Protein AF-A0A195AZF9-F1 (afdb_monomer_lite)

pLDDT: mean 80.55, std 19.47, range [47.12, 98.31]

Structure (mmCIF, N/CA/C/O backbone):
data_AF-A0A195AZF9-F1
#
_entry.id   AF-A0A195AZF9-F1
#
loop_
_atom_site.group_PDB
_atom_site.id
_atom_site.type_symbol
_atom_site.label_atom_id
_atom_site.label_alt_id
_atom_site.label_comp_id
_atom_site.label_asym_id
_atom_site.label_entity_id
_atom_site.label_seq_id
_atom_site.pdbx_PDB_ins_code
_atom_site.Cartn_x
_atom_site.Cartn_y
_atom_site.Cartn_z
_atom_site.occupancy
_atom_site.B_iso_or_equiv
_atom_site.auth_seq_id
_atom_site.auth_comp_id
_atom_site.auth_asym_id
_atom_site.auth_atom_id
_atom_site.pdbx_PDB_model_num
ATOM 1 N N . MET A 1 1 ? 20.933 -3.769 -8.422 1.00 80.25 1 MET A N 1
ATOM 2 C CA . MET A 1 1 ? 20.221 -2.470 -8.459 1.00 80.25 1 MET A CA 1
ATOM 3 C C . MET A 1 1 ? 18.702 -2.567 -8.256 1.00 80.25 1 MET A C 1
ATOM 5 O O . MET A 1 1 ? 18.245 -1.947 -7.316 1.00 80.25 1 MET A O 1
ATOM 9 N N . ARG A 1 2 ? 17.897 -3.389 -8.949 1.00 91.12 2 ARG A N 1
ATOM 10 C CA . ARG A 1 2 ? 16.463 -3.568 -8.569 1.00 91.12 2 ARG A CA 1
ATOM 11 C C . ARG A 1 2 ? 16.248 -4.315 -7.238 1.00 91.12 2 ARG A C 1
ATOM 13 O O . ARG A 1 2 ? 15.311 -4.036 -6.499 1.00 91.12 2 ARG A O 1
ATOM 20 N N . PHE A 1 3 ? 17.158 -5.233 -6.908 1.00 94.62 3 PHE A N 1
ATOM 21 C CA . PHE A 1 3 ? 17.114 -6.033 -5.677 1.00 94.62 3 PHE A CA 1
ATOM 22 C C . PHE A 1 3 ? 17.089 -5.183 -4.394 1.00 94.62 3 PHE A C 1
ATOM 24 O O . PHE A 1 3 ? 16.257 -5.420 -3.525 1.00 94.62 3 PHE A O 1
ATOM 31 N N . HIS A 1 4 ? 17.930 -4.147 -4.302 1.00 96.75 4 HIS A N 1
ATOM 32 C CA . HIS A 1 4 ? 17.940 -3.250 -3.140 1.00 96.75 4 HIS A CA 1
ATOM 33 C C . HIS A 1 4 ? 16.636 -2.460 -3.005 1.00 96.75 4 HIS A C 1
ATOM 35 O O . HIS A 1 4 ? 16.139 -2.287 -1.898 1.00 96.75 4 HIS A O 1
ATOM 41 N N . MET A 1 5 ? 16.038 -2.032 -4.122 1.00 96.88 5 MET A N 1
ATOM 42 C CA . MET A 1 5 ? 14.744 -1.345 -4.098 1.00 96.88 5 MET A CA 1
ATOM 43 C C . MET A 1 5 ? 13.647 -2.263 -3.550 1.00 96.88 5 MET A C 1
ATOM 45 O O . MET A 1 5 ? 12.888 -1.849 -2.677 1.00 96.88 5 MET A O 1
ATOM 49 N N . LEU A 1 6 ? 13.611 -3.523 -4.000 1.00 98.00 6 LEU A N 1
ATOM 50 C CA . LEU A 1 6 ? 12.667 -4.520 -3.490 1.00 98.00 6 LEU A CA 1
ATOM 51 C C . LEU A 1 6 ? 12.855 -4.764 -1.993 1.00 98.00 6 LEU A C 1
ATOM 53 O O . LEU A 1 6 ? 11.869 -4.782 -1.267 1.00 98.00 6 LEU A O 1
ATOM 57 N N . GLN A 1 7 ? 14.097 -4.901 -1.519 1.00 98.00 7 GLN A N 1
ATOM 58 C CA . GLN A 1 7 ? 14.375 -5.080 -0.090 1.00 98.00 7 GLN A CA 1
ATOM 59 C C . GLN A 1 7 ? 13.940 -3.871 0.746 1.00 98.00 7 GLN A C 1
ATOM 61 O O . GLN A 1 7 ? 13.315 -4.049 1.790 1.00 98.00 7 GLN A O 1
ATOM 66 N N . ASN A 1 8 ? 14.213 -2.651 0.276 1.00 98.00 8 ASN A N 1
ATOM 67 C CA . ASN A 1 8 ? 13.815 -1.425 0.969 1.00 98.00 8 ASN A CA 1
ATOM 68 C C . ASN A 1 8 ? 12.289 -1.314 1.080 1.00 98.00 8 ASN A C 1
ATOM 70 O O . ASN A 1 8 ? 11.758 -1.032 2.154 1.00 98.00 8 ASN A O 1
ATOM 74 N N . VAL A 1 9 ? 11.573 -1.579 -0.017 1.00 98.06 9 VAL A N 1
ATOM 75 C CA . VAL A 1 9 ? 10.106 -1.574 -0.010 1.00 98.06 9 VAL A CA 1
ATOM 76 C C . VAL A 1 9 ? 9.568 -2.704 0.863 1.00 98.06 9 VAL A C 1
ATOM 78 O O . VAL A 1 9 ? 8.658 -2.474 1.654 1.00 98.06 9 VAL A O 1
ATOM 81 N N . GLN A 1 10 ? 10.139 -3.906 0.780 1.00 98.31 10 GLN A N 1
ATOM 82 C CA . GLN A 1 10 ? 9.707 -5.047 1.583 1.00 98.31 10 GLN A CA 1
ATOM 83 C C . GLN A 1 10 ? 9.822 -4.748 3.082 1.00 98.31 10 GLN A C 1
ATOM 85 O O . GLN A 1 10 ? 8.858 -4.954 3.817 1.00 98.31 10 GLN A O 1
ATOM 90 N N . MET A 1 11 ? 10.937 -4.152 3.512 1.00 98.25 11 MET A N 1
ATOM 91 C CA . MET A 1 11 ? 11.128 -3.709 4.894 1.00 98.25 11 MET A CA 1
ATOM 92 C C . MET A 1 11 ? 10.047 -2.711 5.337 1.00 98.25 11 MET A C 1
ATOM 94 O O . MET A 1 11 ? 9.500 -2.838 6.434 1.00 98.25 11 MET A O 1
ATOM 98 N N . ALA A 1 12 ? 9.689 -1.749 4.482 1.00 97.81 12 ALA A N 1
ATOM 99 C CA . ALA A 1 12 ? 8.618 -0.800 4.777 1.00 97.81 12 ALA A CA 1
ATOM 100 C C . ALA A 1 12 ? 7.246 -1.490 4.899 1.00 97.81 12 ALA A C 1
ATOM 102 O O . ALA A 1 12 ? 6.497 -1.221 5.840 1.00 97.81 12 ALA A O 1
ATOM 103 N N . LEU A 1 13 ? 6.916 -2.413 3.987 1.00 98.06 13 LEU A N 1
ATOM 104 C CA . LEU A 1 13 ? 5.660 -3.170 4.040 1.00 98.06 13 LEU A CA 1
ATOM 105 C C . LEU A 1 13 ? 5.589 -4.059 5.293 1.00 98.06 13 LEU A C 1
ATOM 107 O O . LEU A 1 13 ? 4.534 -4.147 5.923 1.00 98.06 13 LEU A O 1
ATOM 111 N N . ASP A 1 14 ? 6.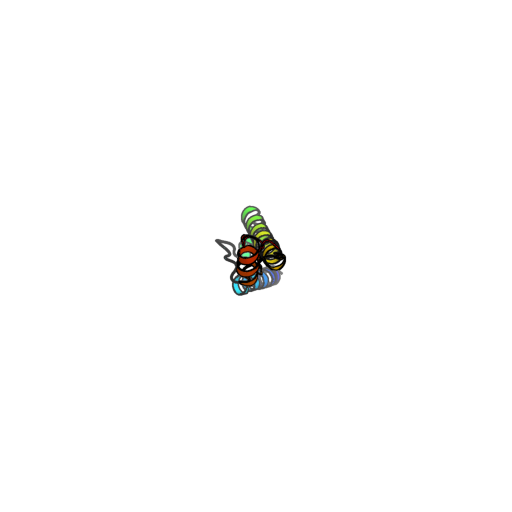701 -4.674 5.695 1.00 98.06 14 ASP A N 1
ATOM 112 C CA . ASP A 1 14 ? 6.769 -5.501 6.904 1.00 98.06 14 ASP A CA 1
ATOM 113 C C . ASP A 1 14 ? 6.606 -4.679 8.181 1.00 98.06 14 ASP A C 1
ATOM 115 O O . ASP A 1 14 ? 5.890 -5.099 9.092 1.00 98.06 14 ASP A O 1
ATOM 119 N N . PHE A 1 15 ? 7.159 -3.466 8.226 1.00 97.44 15 PHE A N 1
ATOM 120 C CA . PHE A 1 15 ? 6.909 -2.536 9.325 1.00 97.44 15 PHE A CA 1
ATOM 121 C C . PHE A 1 15 ? 5.416 -2.191 9.469 1.00 97.44 15 PHE A C 1
ATOM 123 O O . PHE A 1 15 ? 4.871 -2.210 10.577 1.00 97.44 15 PHE A O 1
ATOM 130 N N . LEU A 1 16 ? 4.721 -1.923 8.360 1.00 96.94 16 LEU A N 1
ATOM 131 C CA . LEU A 1 16 ? 3.282 -1.635 8.385 1.00 96.94 16 LEU A CA 1
ATOM 132 C C . LEU A 1 16 ? 2.473 -2.855 8.868 1.00 96.94 16 LEU A C 1
ATOM 134 O O . LEU A 1 16 ? 1.567 -2.713 9.693 1.00 96.94 16 LEU A O 1
ATOM 138 N N . ARG A 1 17 ? 2.839 -4.072 8.441 1.00 96.00 17 ARG A N 1
ATOM 139 C CA . ARG A 1 17 ? 2.223 -5.321 8.933 1.00 96.00 17 ARG A CA 1
ATOM 140 C C . ARG A 1 17 ? 2.487 -5.547 10.422 1.00 96.00 17 ARG A C 1
ATOM 142 O O . ARG A 1 17 ? 1.578 -5.953 11.147 1.00 96.00 17 ARG A O 1
ATOM 149 N N . TYR A 1 18 ? 3.698 -5.249 10.895 1.00 96.88 18 TYR A N 1
ATOM 150 C CA . TYR A 1 18 ? 4.053 -5.300 12.314 1.00 96.88 18 TYR A CA 1
ATOM 151 C C . TYR A 1 18 ? 3.171 -4.359 13.147 1.00 96.88 18 TYR A C 1
ATOM 153 O O . TYR A 1 18 ? 2.643 -4.761 14.184 1.00 96.88 18 TYR A O 1
ATOM 161 N N . LYS A 1 19 ? 2.887 -3.156 12.629 1.00 94.25 19 LYS A N 1
ATOM 162 C CA . LYS A 1 19 ? 1.910 -2.198 13.183 1.00 94.25 19 LYS A CA 1
ATOM 163 C C . LYS A 1 19 ? 0.440 -2.635 13.041 1.00 94.25 19 LYS A C 1
ATOM 165 O O . LYS A 1 19 ? -0.454 -1.868 13.382 1.00 94.25 19 LYS A O 1
ATOM 170 N N . LYS A 1 20 ? 0.173 -3.860 12.570 1.00 94.12 20 LYS A N 1
ATOM 171 C CA . LYS A 1 20 ? -1.167 -4.433 12.330 1.00 94.12 20 LYS A CA 1
ATOM 172 C C . LYS A 1 20 ? -1.990 -3.676 11.281 1.00 94.12 20 LYS A C 1
ATOM 174 O O . LYS A 1 20 ? -3.217 -3.769 11.266 1.00 94.12 20 LYS A O 1
ATOM 179 N N . ILE A 1 21 ? -1.326 -2.973 10.365 1.00 95.31 21 ILE A N 1
ATOM 180 C CA . ILE A 1 21 ? -1.969 -2.301 9.235 1.00 95.31 21 ILE A CA 1
ATOM 181 C C . ILE A 1 21 ? -2.215 -3.334 8.134 1.00 95.31 21 ILE A C 1
ATOM 183 O O . ILE A 1 21 ? -1.302 -4.044 7.708 1.00 95.31 21 ILE A O 1
ATOM 187 N N . LYS A 1 22 ? -3.464 -3.437 7.668 1.00 93.00 22 LYS A N 1
ATOM 188 C CA . LYS A 1 22 ? -3.835 -4.357 6.587 1.00 93.00 22 LYS A CA 1
ATOM 189 C C . LYS A 1 22 ? -3.425 -3.770 5.238 1.00 93.00 22 LYS A C 1
ATOM 191 O O . LYS A 1 22 ? -3.944 -2.736 4.833 1.00 93.00 22 LYS A O 1
ATOM 196 N N . LEU A 1 23 ? -2.538 -4.466 4.533 1.00 94.69 23 LEU A N 1
ATOM 197 C CA . LEU A 1 23 ? -2.131 -4.142 3.165 1.00 94.69 23 LEU A CA 1
ATOM 198 C C . LEU A 1 23 ? -2.808 -5.136 2.218 1.00 94.69 23 LEU A C 1
ATOM 200 O O . LEU A 1 23 ? -2.435 -6.307 2.182 1.00 94.69 23 LEU A O 1
ATOM 204 N N . VAL A 1 24 ? -3.835 -4.694 1.493 1.00 92.50 24 VAL A N 1
ATOM 205 C CA . VAL A 1 24 ? -4.596 -5.557 0.577 1.00 92.50 24 VAL A CA 1
ATOM 206 C C . VAL A 1 24 ? -4.030 -5.413 -0.828 1.00 92.50 24 VAL A C 1
ATOM 208 O O . VAL A 1 24 ? -4.054 -4.321 -1.385 1.00 92.50 24 VAL A O 1
ATOM 211 N N . ASN A 1 25 ? -3.554 -6.523 -1.401 1.00 93.62 25 ASN A N 1
ATOM 212 C CA . ASN A 1 25 ? -3.073 -6.591 -2.784 1.00 93.62 25 ASN A CA 1
ATOM 213 C C . ASN A 1 25 ? -1.942 -5.591 -3.115 1.00 93.62 25 ASN A C 1
ATOM 215 O O . ASN A 1 25 ? -1.901 -5.043 -4.211 1.00 93.62 25 ASN A O 1
ATOM 219 N N . ILE A 1 26 ? -1.051 -5.331 -2.153 1.00 96.56 26 ILE A N 1
ATOM 220 C CA . ILE A 1 26 ? 0.151 -4.511 -2.346 1.00 96.56 26 ILE A CA 1
ATOM 221 C C . ILE A 1 26 ? 1.371 -5.387 -2.082 1.00 96.56 26 ILE A C 1
ATOM 223 O O . ILE A 1 26 ? 1.557 -5.873 -0.958 1.00 96.56 26 ILE A O 1
ATOM 227 N N . ARG A 1 27 ? 2.206 -5.569 -3.104 1.00 97.12 27 ARG A N 1
ATOM 228 C CA . ARG A 1 27 ? 3.500 -6.243 -3.000 1.00 97.12 27 ARG A CA 1
ATOM 229 C C . ARG A 1 27 ? 4.649 -5.276 -3.276 1.00 97.12 27 ARG A C 1
ATOM 231 O O . ARG A 1 27 ? 4.443 -4.175 -3.780 1.00 97.12 27 ARG A O 1
ATOM 238 N N . ALA A 1 28 ? 5.872 -5.679 -2.932 1.00 97.38 28 ALA A N 1
ATOM 239 C CA . ALA A 1 28 ? 7.045 -4.834 -3.131 1.00 97.38 28 ALA A CA 1
ATOM 240 C C . ALA A 1 28 ? 7.323 -4.574 -4.620 1.00 97.38 28 ALA A C 1
ATOM 242 O O . ALA A 1 28 ? 7.720 -3.469 -4.984 1.00 97.38 28 ALA A O 1
ATOM 243 N N . GLU A 1 29 ? 7.063 -5.564 -5.478 1.00 97.56 29 GLU A N 1
ATOM 244 C CA . GLU A 1 29 ? 7.226 -5.448 -6.928 1.00 97.56 29 GLU A CA 1
ATOM 245 C C . GLU A 1 29 ? 6.294 -4.383 -7.511 1.00 97.56 29 GLU A C 1
ATOM 247 O O . GLU A 1 29 ? 6.743 -3.549 -8.287 1.00 97.56 29 GLU A O 1
ATOM 252 N N . ASP A 1 30 ? 5.039 -4.331 -7.054 1.00 97.25 30 ASP A N 1
ATOM 253 C CA . ASP A 1 30 ? 4.049 -3.355 -7.524 1.00 97.25 30 ASP A CA 1
ATOM 254 C C . ASP A 1 30 ? 4.488 -1.904 -7.287 1.00 97.25 30 ASP A C 1
ATOM 256 O O . ASP A 1 30 ? 4.167 -1.012 -8.072 1.00 97.25 30 ASP A O 1
ATOM 260 N N . ILE A 1 31 ? 5.215 -1.660 -6.194 1.00 97.81 31 ILE A N 1
ATOM 261 C CA . ILE A 1 31 ? 5.707 -0.330 -5.822 1.00 97.81 31 ILE A CA 1
ATOM 262 C C . ILE A 1 31 ? 7.008 -0.006 -6.554 1.00 97.81 31 ILE A C 1
ATOM 264 O O . ILE A 1 31 ? 7.165 1.102 -7.059 1.00 97.81 31 ILE A O 1
ATOM 268 N N . VAL A 1 32 ? 7.937 -0.964 -6.634 1.00 97.56 32 VAL A N 1
ATOM 269 C CA . VAL A 1 32 ? 9.216 -0.778 -7.339 1.00 97.56 32 VAL A CA 1
ATOM 270 C C . VAL A 1 32 ? 9.003 -0.579 -8.837 1.00 97.56 32 VAL A C 1
ATOM 272 O O . VAL A 1 32 ? 9.667 0.264 -9.434 1.00 97.56 32 VAL A O 1
ATOM 275 N N . ASP A 1 33 ? 8.061 -1.313 -9.426 1.00 96.38 33 ASP A N 1
ATOM 276 C CA . ASP A 1 33 ? 7.721 -1.212 -10.846 1.00 96.38 33 ASP A CA 1
ATOM 277 C C . ASP A 1 33 ? 6.733 -0.053 -11.120 1.00 96.38 33 ASP A C 1
ATOM 279 O O . ASP A 1 33 ? 6.399 0.228 -12.270 1.00 96.38 33 ASP A O 1
ATOM 283 N N . GLY A 1 34 ? 6.301 0.668 -10.075 1.00 94.50 34 GLY A N 1
ATOM 284 C CA . GLY A 1 34 ? 5.623 1.958 -10.195 1.00 94.50 34 GLY A CA 1
ATOM 285 C C . GLY A 1 34 ? 4.139 1.888 -10.547 1.00 94.50 34 GLY A C 1
ATOM 286 O O . GLY A 1 34 ? 3.636 2.793 -11.208 1.00 94.50 34 GLY A O 1
ATOM 287 N N . ASN A 1 35 ? 3.408 0.857 -10.109 1.00 97.56 35 ASN A N 1
ATOM 288 C CA . ASN A 1 35 ? 1.960 0.774 -10.311 1.00 97.56 35 ASN A CA 1
ATOM 289 C C . ASN A 1 35 ? 1.259 1.976 -9.635 1.00 97.56 35 ASN A C 1
ATOM 291 O O . ASN A 1 35 ? 1.215 2.033 -8.398 1.00 97.56 35 ASN A O 1
ATOM 295 N N . PRO A 1 36 ? 0.666 2.925 -10.393 1.00 96.88 36 PRO A N 1
ATOM 296 C CA . PRO A 1 36 ? 0.175 4.178 -9.816 1.00 96.88 36 PRO A CA 1
ATOM 297 C C . PRO A 1 36 ? -0.982 3.967 -8.837 1.00 96.88 36 PRO A C 1
ATOM 299 O O . PRO A 1 36 ? -1.047 4.608 -7.788 1.00 96.88 36 PRO A O 1
ATOM 302 N N . LYS A 1 37 ? -1.879 3.022 -9.147 1.00 96.94 37 LYS 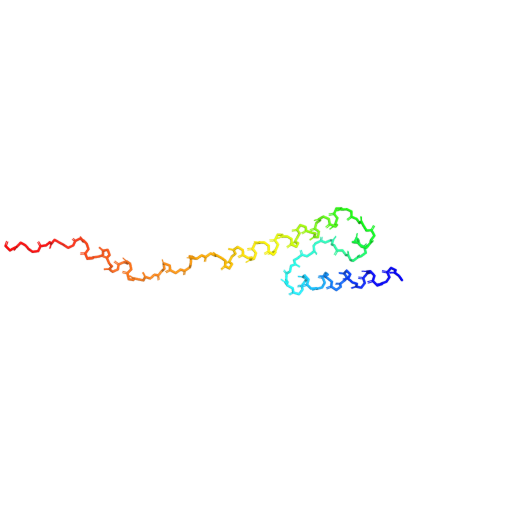A N 1
ATOM 303 C CA . LYS A 1 37 ? -3.050 2.709 -8.320 1.00 96.94 37 LYS A CA 1
ATOM 304 C C . LYS A 1 37 ? -2.635 2.118 -6.975 1.00 96.94 37 LYS A C 1
ATOM 306 O O . LYS A 1 37 ? -3.150 2.531 -5.938 1.00 96.94 37 LYS A O 1
ATOM 311 N N . LEU A 1 38 ? -1.708 1.160 -6.989 1.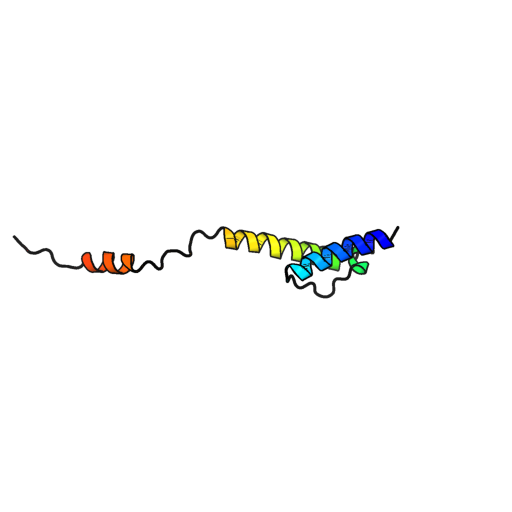00 97.69 38 LEU A N 1
ATOM 312 C CA . LEU A 1 38 ? -1.239 0.499 -5.768 1.00 97.69 38 LEU A CA 1
ATOM 313 C C . LEU A 1 38 ? -0.324 1.409 -4.944 1.00 97.69 38 LEU A C 1
ATOM 315 O O . LEU A 1 38 ? -0.439 1.428 -3.720 1.00 97.69 38 LEU A O 1
ATOM 319 N N . THR A 1 39 ? 0.491 2.239 -5.597 1.00 97.75 39 THR A N 1
ATOM 320 C CA . THR A 1 39 ? 1.291 3.275 -4.927 1.00 97.75 39 THR A CA 1
ATOM 321 C C . THR A 1 39 ? 0.401 4.280 -4.198 1.00 97.75 39 THR A C 1
ATOM 323 O O . THR A 1 39 ? 0.609 4.541 -3.013 1.00 97.75 39 THR A O 1
ATOM 326 N N . LEU A 1 40 ? -0.646 4.794 -4.853 1.00 97.44 40 LEU A N 1
ATOM 327 C CA . LEU A 1 40 ? -1.595 5.704 -4.209 1.00 97.44 40 LEU A CA 1
ATOM 328 C C . LEU A 1 40 ? -2.342 5.020 -3.053 1.00 97.44 40 LEU A C 1
ATOM 330 O O . LEU A 1 40 ? -2.499 5.614 -1.988 1.00 97.44 40 LEU A O 1
ATOM 334 N N . GLY A 1 41 ? -2.749 3.757 -3.229 1.00 96.94 41 GLY A N 1
ATOM 335 C CA . GLY A 1 41 ? -3.379 2.959 -2.173 1.00 96.94 41 GLY A CA 1
ATOM 336 C C . GLY A 1 41 ? -2.478 2.752 -0.949 1.00 96.94 41 GLY A C 1
ATOM 337 O O . GLY A 1 41 ? -2.953 2.832 0.188 1.00 96.94 41 GLY A O 1
ATOM 338 N N . LEU A 1 42 ? -1.174 2.552 -1.162 1.00 97.44 42 LEU A N 1
ATOM 339 C CA . LEU A 1 42 ? -0.186 2.447 -0.088 1.00 97.44 42 LEU A CA 1
ATOM 340 C C . LEU A 1 42 ? -0.066 3.763 0.690 1.00 97.44 42 LEU A C 1
ATOM 342 O O . LEU A 1 42 ? -0.194 3.762 1.914 1.00 97.44 42 LEU A O 1
ATOM 346 N N . ILE A 1 43 ? 0.121 4.885 -0.011 1.00 97.00 43 ILE A N 1
ATOM 347 C CA . ILE A 1 43 ? 0.23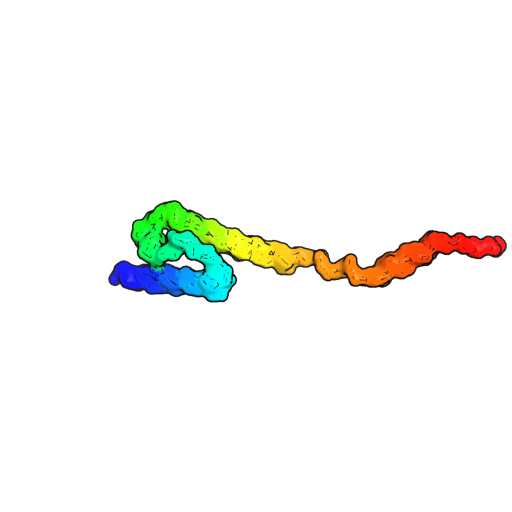5 6.210 0.616 1.00 97.00 43 ILE A CA 1
ATOM 348 C C . ILE A 1 43 ? -1.041 6.569 1.381 1.00 97.00 43 ILE A C 1
ATOM 350 O O . ILE A 1 43 ? -0.966 6.996 2.532 1.00 97.00 43 ILE A O 1
ATOM 354 N N . TRP A 1 44 ? -2.212 6.324 0.790 1.00 95.44 44 TRP A N 1
ATOM 355 C CA . TRP A 1 44 ? -3.499 6.517 1.456 1.00 95.44 44 TRP A CA 1
ATOM 356 C C . TRP A 1 44 ? -3.591 5.731 2.767 1.00 95.44 44 TRP A C 1
ATOM 358 O O . TRP A 1 44 ? -3.968 6.283 3.799 1.00 95.44 44 TRP A O 1
ATOM 368 N N . THR A 1 45 ? -3.196 4.457 2.745 1.00 95.19 45 THR A N 1
ATOM 369 C CA . THR A 1 45 ? -3.228 3.591 3.931 1.00 95.19 45 THR A CA 1
ATOM 370 C C . THR A 1 45 ? -2.327 4.126 5.049 1.00 95.19 45 THR A C 1
ATOM 372 O O . THR A 1 45 ? -2.727 4.122 6.215 1.00 95.19 45 THR A O 1
ATOM 375 N N . ILE A 1 46 ? -1.137 4.630 4.704 1.00 95.25 46 ILE A N 1
ATOM 376 C CA . ILE A 1 46 ? -0.204 5.248 5.658 1.00 95.25 46 ILE A CA 1
ATOM 377 C C . ILE A 1 46 ? -0.829 6.508 6.269 1.00 95.25 46 ILE A C 1
ATOM 379 O O . ILE A 1 46 ? -0.901 6.626 7.492 1.00 95.25 46 ILE A O 1
ATOM 383 N N . ILE A 1 47 ? -1.332 7.422 5.435 1.00 94.31 47 ILE A N 1
ATOM 384 C CA . ILE A 1 47 ? -1.960 8.670 5.891 1.00 94.31 47 ILE A CA 1
ATOM 385 C C . ILE A 1 47 ? -3.122 8.367 6.841 1.00 94.31 47 ILE A C 1
ATOM 387 O O . ILE A 1 47 ? -3.156 8.886 7.957 1.00 94.31 47 ILE A O 1
ATOM 391 N N . LEU A 1 48 ? -4.039 7.489 6.424 1.00 91.19 48 LEU A N 1
ATOM 392 C CA . LEU A 1 48 ? -5.230 7.139 7.189 1.00 91.19 48 LEU A CA 1
ATOM 393 C C . LEU A 1 48 ? -4.870 6.586 8.572 1.00 91.19 48 LEU A C 1
ATOM 395 O O . LEU A 1 48 ? -5.437 7.017 9.574 1.00 91.19 48 LEU A O 1
ATOM 399 N N . HIS A 1 49 ? -3.921 5.650 8.645 1.00 89.94 49 HIS A N 1
ATOM 400 C CA . HIS A 1 49 ? -3.571 5.013 9.910 1.00 89.94 49 HIS A CA 1
ATOM 401 C C . HIS A 1 49 ? -2.900 5.989 10.883 1.00 89.94 49 HIS A C 1
ATOM 403 O O . HIS A 1 49 ? -3.290 6.057 12.047 1.00 89.94 49 HIS A O 1
ATOM 409 N N . PHE A 1 50 ? -1.922 6.773 10.422 1.00 88.69 50 PHE A N 1
ATOM 410 C CA . PHE A 1 50 ? -1.151 7.641 11.314 1.00 88.69 50 PHE A CA 1
ATOM 411 C C . PHE A 1 50 ? -1.884 8.933 11.695 1.00 88.69 50 PHE A C 1
ATOM 413 O O . PHE A 1 50 ? -1.749 9.377 12.832 1.00 88.69 50 PHE A O 1
ATOM 420 N N . GLN A 1 51 ? -2.702 9.510 10.808 1.00 85.75 51 GLN A N 1
ATOM 421 C CA . GLN A 1 51 ? -3.477 10.716 11.136 1.00 85.75 51 GLN A CA 1
ATOM 422 C C . GLN A 1 51 ? -4.695 10.431 12.020 1.00 85.75 51 GLN A C 1
ATOM 424 O O . GLN A 1 51 ? -5.108 11.295 12.792 1.00 85.75 51 GLN A O 1
ATOM 429 N N . LEU A 1 52 ? -5.307 9.248 11.909 1.00 78.19 52 LEU A N 1
ATOM 430 C CA . LEU A 1 52 ? -6.409 8.874 12.798 1.00 78.19 52 LEU A CA 1
ATOM 431 C C . LEU A 1 52 ? -5.908 8.391 14.161 1.00 78.19 52 LEU A C 1
ATOM 433 O O . LEU A 1 52 ? -6.547 8.689 15.169 1.00 78.19 52 LEU A O 1
ATOM 437 N N . ALA A 1 53 ? -4.764 7.700 14.206 1.00 74.00 53 ALA A N 1
ATOM 438 C CA . ALA A 1 53 ? -4.156 7.275 15.464 1.00 74.00 53 ALA A CA 1
ATOM 439 C C . ALA A 1 53 ? -3.785 8.468 16.362 1.00 74.00 53 ALA A C 1
ATOM 441 O O . ALA A 1 53 ? -4.053 8.423 17.560 1.00 74.00 53 ALA A O 1
ATOM 442 N N . SER A 1 54 ? -3.241 9.554 15.798 1.00 69.94 54 SER A N 1
ATOM 443 C CA . SER A 1 54 ? -2.920 10.763 16.572 1.00 69.94 54 SER A CA 1
ATOM 444 C C . SER A 1 54 ? -4.166 11.484 17.095 1.00 69.94 54 SER A C 1
ATOM 446 O O . SER A 1 54 ? -4.202 11.932 18.235 1.00 69.94 54 SER A O 1
ATOM 448 N N . ARG A 1 55 ? -5.257 11.525 16.323 1.00 63.53 55 ARG A N 1
ATOM 449 C CA . ARG A 1 55 ? -6.509 12.150 16.788 1.00 63.53 55 ARG A CA 1
ATOM 450 C C . ARG A 1 55 ? -7.145 11.430 17.980 1.00 63.53 55 ARG A C 1
ATOM 452 O O . ARG A 1 55 ? -7.887 12.051 18.732 1.00 63.53 55 ARG A O 1
ATOM 459 N N . GLN A 1 56 ? -6.883 10.136 18.163 1.00 58.12 56 GLN A N 1
ATOM 460 C CA . GLN A 1 56 ? -7.377 9.385 19.323 1.00 58.12 56 GLN A CA 1
ATOM 461 C C . GLN A 1 56 ? -6.552 9.614 20.591 1.00 58.12 56 GLN A C 1
ATOM 463 O O . GLN A 1 56 ? -7.117 9.513 21.679 1.00 58.12 56 GLN A O 1
ATOM 468 N N . SER A 1 57 ? -5.265 9.960 20.478 1.00 58.00 57 SER A N 1
ATOM 469 C CA . SER A 1 57 ? -4.465 10.379 21.638 1.00 58.00 57 SER A CA 1
ATOM 470 C C . SER A 1 57 ? -4.795 11.794 22.115 1.00 58.00 57 SER A C 1
ATOM 472 O O . SER A 1 57 ? -4.584 12.091 23.286 1.00 58.00 57 SER A O 1
ATOM 474 N N . ASP A 1 58 ? -5.368 12.628 21.244 1.00 58.34 58 ASP A N 1
ATOM 475 C CA . ASP A 1 58 ? -5.638 14.042 21.529 1.00 58.34 58 ASP A CA 1
ATOM 476 C C . ASP A 1 58 ? -7.068 14.314 22.020 1.00 58.34 58 ASP A C 1
ATOM 478 O O . ASP A 1 58 ? -7.440 15.471 22.179 1.00 58.34 58 ASP A O 1
ATOM 482 N N . ALA A 1 59 ? -7.896 13.291 22.260 1.00 57.41 59 ALA A N 1
ATOM 483 C CA . ALA A 1 59 ? -9.241 13.488 22.800 1.00 57.41 59 ALA A CA 1
ATOM 484 C C . ALA A 1 59 ? -9.176 13.774 24.317 1.00 57.41 59 ALA A C 1
ATOM 486 O O . ALA A 1 59 ? -8.983 12.837 25.098 1.00 57.41 59 ALA A O 1
ATOM 487 N N . PRO A 1 60 ? -9.419 15.013 24.796 1.00 54.69 60 PRO A N 1
ATOM 488 C CA . PRO A 1 60 ? -9.339 15.338 26.217 1.00 54.69 60 PRO A CA 1
ATOM 489 C C . PRO A 1 60 ? -10.638 14.972 26.954 1.00 54.69 60 PRO A C 1
ATOM 491 O O . PRO A 1 60 ? -11.089 15.708 27.822 1.00 54.69 60 PRO A O 1
ATOM 494 N N . PHE A 1 61 ? -11.302 13.868 26.594 1.00 56.28 61 PHE A N 1
ATOM 495 C CA . PHE A 1 61 ? -12.626 13.546 27.135 1.00 56.28 61 PHE A CA 1
ATOM 496 C C . PHE A 1 61 ? -12.859 12.036 27.274 1.00 56.28 61 PHE A C 1
ATOM 498 O O . PHE A 1 61 ? -13.701 11.426 26.621 1.00 56.28 61 PHE A O 1
ATOM 505 N N . ARG A 1 62 ? -12.116 11.422 28.199 1.00 52.31 62 ARG A N 1
ATOM 506 C CA . ARG A 1 62 ? -12.504 10.155 28.847 1.00 52.31 62 ARG A CA 1
ATOM 507 C C . ARG A 1 62 ? -12.621 10.270 30.375 1.00 52.31 62 ARG A C 1
ATOM 509 O O . ARG A 1 62 ? -12.569 9.254 31.057 1.00 52.31 62 ARG A O 1
ATOM 516 N N . GLN A 1 63 ? -12.811 11.478 30.925 1.00 50.41 63 GLN A N 1
ATOM 517 C CA . GLN A 1 63 ? -12.825 11.687 32.385 1.00 50.41 63 GLN A CA 1
ATOM 518 C C . GLN A 1 63 ? -14.029 12.452 32.963 1.00 50.41 63 GLN A C 1
ATOM 520 O O . GLN A 1 63 ? -13.930 13.015 34.045 1.00 50.41 63 GLN A O 1
ATOM 525 N N . TRP A 1 64 ? -15.208 12.399 32.338 1.00 52.75 64 TRP A N 1
ATOM 526 C CA . TRP A 1 64 ? -16.450 12.789 33.030 1.00 52.75 64 TRP A CA 1
ATOM 527 C C . TRP A 1 64 ? -17.391 11.603 33.243 1.00 52.75 64 TRP A C 1
ATOM 529 O O . TRP A 1 64 ? -18.557 11.632 32.880 1.00 52.75 64 TRP A O 1
ATOM 539 N N . ASN A 1 65 ? -16.851 10.566 33.886 1.00 53.91 65 ASN A N 1
ATOM 540 C CA . ASN A 1 65 ? -17.618 9.564 34.633 1.00 53.91 65 ASN A CA 1
ATOM 541 C C . ASN A 1 65 ? -17.217 9.631 36.120 1.00 53.91 65 ASN A C 1
ATOM 543 O O . ASN A 1 65 ? -16.857 8.638 36.743 1.00 53.91 65 ASN A O 1
ATOM 547 N N . LEU A 1 66 ? -17.206 10.845 36.677 1.00 54.50 66 LEU A N 1
ATOM 548 C CA . LEU A 1 66 ? -17.000 11.082 38.104 1.00 54.50 66 LEU A CA 1
ATOM 549 C C . LEU A 1 66 ? -18.374 11.041 38.803 1.00 54.50 66 LEU A C 1
ATOM 551 O O . LEU A 1 66 ? -19.201 11.919 38.542 1.00 54.50 66 LEU A O 1
ATOM 555 N N . PRO A 1 67 ? -18.632 10.082 39.715 1.00 56.53 67 PRO A N 1
ATOM 556 C CA . PRO A 1 67 ? -19.879 10.018 40.490 1.00 56.53 67 PRO A CA 1
ATOM 557 C C . PRO A 1 67 ? -20.185 11.308 41.273 1.00 56.53 67 PRO A C 1
ATOM 559 O O . PRO A 1 67 ? -21.329 11.580 41.631 1.00 56.53 67 PRO A O 1
ATOM 562 N N . SER A 1 68 ? -19.174 12.147 41.513 1.00 55.09 68 SER A N 1
ATOM 563 C CA . SER A 1 68 ? -19.295 13.411 42.239 1.00 55.09 68 SER A CA 1
ATOM 564 C C . SER A 1 68 ? -20.168 14.463 41.540 1.00 55.09 68 SER A C 1
ATOM 566 O O . SER A 1 68 ? -20.706 15.329 42.227 1.00 55.09 68 SER A O 1
ATOM 568 N N . ALA A 1 69 ? -20.388 14.375 40.220 1.00 53.75 69 ALA A N 1
ATOM 569 C CA . ALA A 1 69 ? -21.326 15.261 39.521 1.00 53.75 69 ALA A CA 1
ATOM 570 C C . ALA A 1 69 ? -22.800 14.928 39.839 1.00 53.75 69 ALA A C 1
ATOM 572 O O . ALA A 1 69 ? -23.616 15.838 39.988 1.00 53.75 69 ALA A O 1
ATOM 573 N N . GLN A 1 70 ? -23.133 13.644 40.035 1.00 54.66 70 GLN A N 1
ATOM 574 C CA . GLN A 1 70 ? -24.470 13.214 40.475 1.00 54.66 70 GLN A CA 1
ATOM 575 C C . GLN A 1 70 ? -24.738 13.620 41.934 1.00 54.66 70 GLN A C 1
ATOM 577 O O . GLN A 1 70 ? -25.826 14.093 42.258 1.00 54.66 70 GLN A O 1
ATOM 582 N N . PHE A 1 71 ? -23.721 13.546 42.801 1.00 54.72 71 PHE A N 1
ATOM 583 C CA . PHE A 1 71 ? -23.819 14.015 44.191 1.00 54.72 71 PHE A CA 1
ATOM 584 C C . PHE A 1 71 ? -23.975 15.540 44.328 1.00 54.72 71 PHE A C 1
AT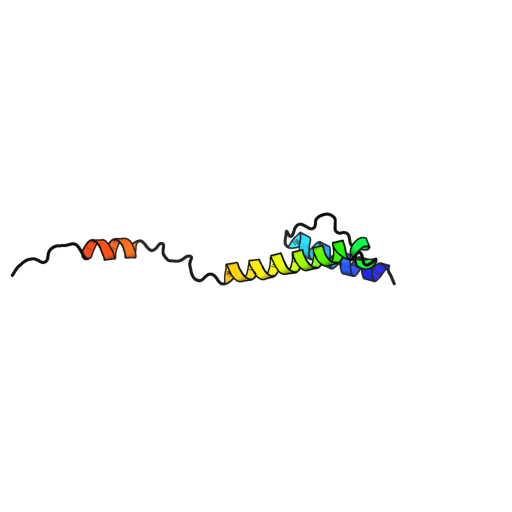OM 586 O O . PHE A 1 71 ? -24.552 16.007 45.311 1.00 54.72 71 PHE A O 1
ATOM 593 N N . ALA A 1 72 ? -23.474 16.327 43.370 1.00 55.69 72 ALA A N 1
ATOM 594 C CA . ALA A 1 72 ? -23.575 17.787 43.396 1.00 55.69 72 ALA A CA 1
ATOM 595 C C . ALA A 1 72 ? -24.958 18.307 42.957 1.00 55.69 72 ALA A C 1
ATOM 597 O O . ALA A 1 72 ? -25.417 19.323 43.478 1.00 55.69 72 ALA A O 1
ATOM 598 N N . LEU A 1 73 ? -25.638 17.609 42.040 1.00 56.75 73 LEU A N 1
ATOM 599 C CA . LEU A 1 73 ? -26.998 17.958 41.606 1.00 56.75 73 LEU A CA 1
ATOM 600 C C . LEU A 1 73 ? -28.060 17.553 42.639 1.00 56.75 73 LEU A C 1
ATOM 602 O O . LEU A 1 73 ? -29.012 18.295 42.840 1.00 56.75 73 LEU A O 1
ATOM 606 N N . SER A 1 74 ? -27.835 16.479 43.404 1.00 53.78 74 SER A N 1
ATOM 607 C CA . SER A 1 74 ? -28.737 16.060 44.492 1.00 53.78 74 SER A CA 1
ATOM 608 C C . SER A 1 74 ? -28.868 17.074 45.642 1.00 53.78 74 SER A C 1
ATOM 610 O O . SER A 1 74 ? -29.807 16.967 46.427 1.00 53.78 74 SER A O 1
ATOM 612 N N . ARG A 1 75 ? -27.946 18.040 45.783 1.00 53.09 75 ARG A N 1
ATOM 613 C CA . ARG A 1 75 ? -28.014 19.083 46.828 1.00 53.09 75 ARG A CA 1
ATOM 614 C C . ARG A 1 75 ? -28.680 20.381 46.371 1.00 53.09 75 ARG A C 1
ATOM 616 O O . ARG A 1 75 ? -28.875 21.260 47.203 1.00 53.09 75 ARG A O 1
ATOM 623 N N . ARG A 1 76 ? -28.977 20.538 45.077 1.00 55.78 76 ARG A N 1
ATOM 624 C CA . ARG A 1 76 ? -29.565 21.780 44.546 1.00 55.78 76 ARG A CA 1
ATOM 625 C C . ARG A 1 76 ? -31.091 21.834 44.654 1.00 55.78 76 ARG A C 1
ATOM 627 O O . ARG A 1 76 ? -31.628 22.932 44.599 1.00 55.78 76 ARG A O 1
ATOM 634 N N . ASP A 1 77 ? -31.745 20.700 44.907 1.00 54.50 77 ASP A N 1
ATOM 635 C CA . ASP A 1 77 ? -33.212 20.599 44.970 1.00 54.50 77 ASP A CA 1
ATOM 636 C C . ASP A 1 77 ? -33.765 20.454 46.404 1.00 54.50 77 ASP A C 1
ATOM 638 O O . ASP A 1 77 ? -34.953 20.196 46.594 1.00 54.50 77 ASP A O 1
ATOM 642 N N . ALA A 1 78 ? -32.929 20.610 47.438 1.00 56.47 78 ALA A N 1
ATOM 643 C CA . ALA A 1 78 ? -33.400 20.582 48.823 1.00 56.47 78 ALA A CA 1
ATOM 644 C C . ALA A 1 78 ? -34.031 21.942 49.195 1.00 56.47 78 ALA A C 1
ATOM 646 O O . ALA A 1 78 ? -33.347 22.965 49.086 1.00 56.47 78 ALA A O 1
ATOM 647 N N . PRO A 1 79 ? -35.303 21.995 49.642 1.00 52.00 79 PRO A N 1
ATOM 648 C CA . PRO A 1 79 ? -35.918 23.245 50.073 1.00 52.00 79 PRO A CA 1
ATOM 649 C C . PRO A 1 79 ? -35.168 23.800 51.291 1.00 52.00 79 PRO A C 1
ATOM 651 O O . PRO A 1 79 ? -34.934 23.084 52.266 1.00 52.00 79 PRO A O 1
ATOM 654 N N . MET A 1 80 ? -34.769 25.074 51.225 1.00 60.09 80 MET A N 1
ATOM 655 C CA . MET A 1 80 ? -34.127 25.769 52.344 1.00 60.09 80 MET A CA 1
ATOM 656 C C . MET A 1 80 ? -35.078 25.789 53.552 1.00 60.09 80 MET A C 1
ATOM 658 O O . MET A 1 80 ? -36.252 26.127 53.375 1.00 60.09 80 MET A O 1
ATOM 662 N N . PRO A 1 81 ? -34.612 25.463 54.771 1.00 47.12 81 PRO A N 1
ATOM 663 C CA . PRO A 1 81 ? -35.425 25.641 55.964 1.00 47.12 81 PRO A CA 1
ATOM 664 C C . PRO A 1 81 ? -35.665 27.138 56.181 1.00 47.12 81 PRO A C 1
ATOM 666 O O . PRO A 1 81 ? -34.719 27.923 56.254 1.00 47.12 81 PRO A O 1
ATOM 669 N N . ALA A 1 82 ? -36.940 27.521 56.247 1.00 48.97 82 ALA A N 1
ATOM 670 C CA . ALA A 1 82 ? -37.351 28.859 56.643 1.00 48.97 82 ALA A CA 1
ATOM 671 C C . ALA A 1 82 ? -36.915 29.103 58.097 1.00 48.97 82 ALA A C 1
ATOM 673 O O . ALA A 1 82 ? -37.260 28.312 58.978 1.00 48.97 82 ALA A O 1
ATOM 674 N N . ILE A 1 83 ? -36.142 30.170 58.314 1.00 54.03 83 ILE A N 1
ATOM 675 C CA . ILE A 1 83 ? -35.944 30.794 59.629 1.00 54.03 83 ILE A CA 1
ATOM 676 C C . ILE A 1 83 ? -36.919 31.961 59.718 1.00 54.03 83 ILE A C 1
ATOM 678 O O . ILE A 1 83 ? -36.983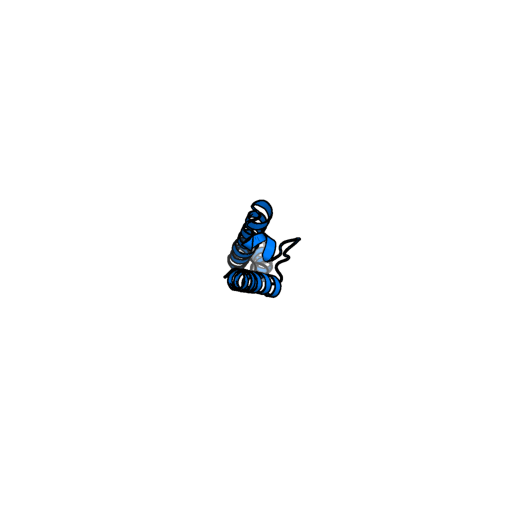 32.722 58.724 1.00 54.03 83 ILE A O 1
#

Foldseek 3Di:
DLVVQLVVQVVVVVVCVVVVQDQPPAHSCCVSVPVPVSVVVVVVSVCVVPVVVVVVVPPPDPPPPDCVVVVVVVVPPDDDDDD

Secondary structure (DSSP, 8-state):
-HHHHHHHHHHHHHHHHHTT----S--HHHHHTT-HHHHHHHHHHHHHHHHHHHHHHT---S----THHHHHHTTTSSPPPP-

InterPro domains:
  IPR001589 Actinin-type actin-binding domain, conserved site [PS00020] (23-47)
  IPR001715 Calponin homology domain [PF00307] (2-51)
  IPR001715 Calponin homology domain [PS50021] (1-51)
  IPR036872 CH domain superfamily [G3DSA:1.10.418.10] (1-53)
  IPR036872 CH domain superfamily [SSF47576] (1-58)

Sequence (83 aa):
MRFHMLQNVQMALDFLRYKKIKLVNIRAEDIVDGNPKLTLGLIWTIILHFQLASRQSDAPFRQWNLPSAQFALSRRDAPMPAI

Organism: NCBI:txid520822

Radius of gyration: 26.45 Å; chains: 1; bounding box: 58×37×70 Å